Protein AF-A0A2G8T750-F1 (afdb_monomer_lite)

Sequence (70 aa):
MMHVRRGRLGLAIIEETVRGRIGWDDAAEGRLPLVTIDGQEFFWNELGHALMCFEGWQFKLEVADRSDEV

Secondary structure (DSSP, 8-state):
---EEEETTEEEE-SS---EEEEE-TTTTTSSEEEEETTEEE-HHHHHHHHGGGTT---------TTS--

InterPro domains:
  IPR056130 Domain of unknown function DUF7713 [PF24828] (3-68)

Radius of gyration: 12.49 Å; chains: 1; bounding box: 30×25×30 Å

Organism: NCBI:txid1485217

Foldseek 3Di:
DAQWDQDPQGIAGDDLDWDWDFDADVVVVRPFTFIATPNDTDGPVRVVVNCCVVPPDDDDDDDDDPPDDD

pLDDT: mean 90.65, std 7.36, range [60.34, 96.94]

Structure (mmCIF, N/CA/C/O backbone):
data_AF-A0A2G8T750-F1
#
_entry.id   AF-A0A2G8T750-F1
#
loop_
_atom_site.group_PDB
_atom_site.id
_atom_site.type_symbol
_atom_site.label_atom_id
_atom_site.label_alt_id
_atom_site.label_comp_id
_atom_site.label_asym_id
_atom_site.label_entity_id
_atom_site.label_seq_id
_atom_site.pdbx_PDB_ins_code
_atom_site.Cartn_x
_atom_site.Cartn_y
_atom_site.Cartn_z
_atom_site.occupancy
_atom_site.B_iso_or_equiv
_atom_site.auth_seq_id
_atom_site.auth_comp_id
_atom_site.auth_asym_id
_atom_site.auth_atom_id
_atom_site.pdbx_PDB_model_num
ATOM 1 N N . MET A 1 1 ? -7.937 -13.111 8.569 1.00 66.31 1 MET A N 1
ATOM 2 C CA . MET A 1 1 ? -8.894 -12.039 8.232 1.00 66.31 1 MET A CA 1
ATOM 3 C C . MET A 1 1 ? -8.677 -11.684 6.766 1.00 66.31 1 MET A C 1
ATOM 5 O O . MET A 1 1 ? -7.564 -11.898 6.305 1.00 66.31 1 MET A O 1
ATOM 9 N N . MET A 1 2 ? -9.704 -11.250 6.035 1.00 82.31 2 MET A N 1
ATOM 10 C CA . MET A 1 2 ? -9.594 -10.836 4.629 1.00 82.31 2 MET A CA 1
ATOM 11 C C . MET A 1 2 ? -9.854 -9.332 4.573 1.00 82.31 2 MET A C 1
ATOM 13 O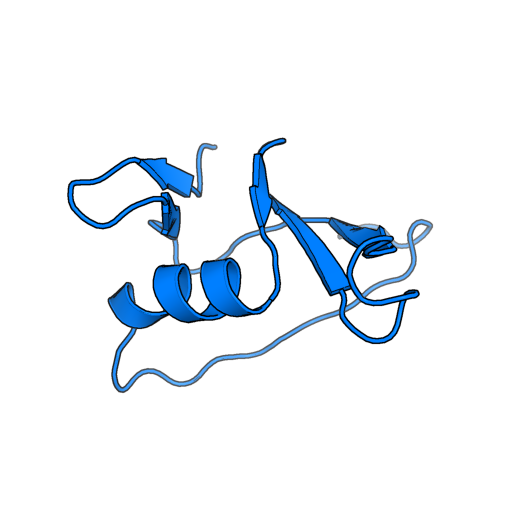 O . MET A 1 2 ? -10.985 -8.898 4.749 1.00 82.31 2 MET A O 1
ATOM 17 N N . HIS A 1 3 ? -8.804 -8.565 4.334 1.00 88.12 3 HIS A N 1
ATOM 18 C CA . HIS A 1 3 ? -8.778 -7.110 4.287 1.00 88.12 3 HIS A CA 1
ATOM 19 C C . HIS A 1 3 ? -9.078 -6.557 2.892 1.00 88.12 3 HIS A C 1
ATOM 21 O O . HIS A 1 3 ? -9.420 -5.385 2.749 1.00 88.12 3 HIS A O 1
ATOM 27 N N . VAL A 1 4 ? -8.936 -7.377 1.850 1.00 89.69 4 VAL A N 1
ATOM 28 C CA . VAL A 1 4 ? -9.164 -6.974 0.458 1.00 89.69 4 VAL A CA 1
ATOM 29 C C . VAL A 1 4 ? -10.353 -7.719 -0.121 1.00 89.69 4 VAL A C 1
ATOM 31 O O . VAL A 1 4 ? -10.447 -8.934 0.006 1.00 89.69 4 VAL A O 1
ATOM 34 N N . ARG A 1 5 ? -11.225 -7.026 -0.858 1.00 91.44 5 ARG A N 1
ATOM 35 C CA . ARG A 1 5 ? -12.318 -7.649 -1.617 1.00 91.44 5 ARG A CA 1
A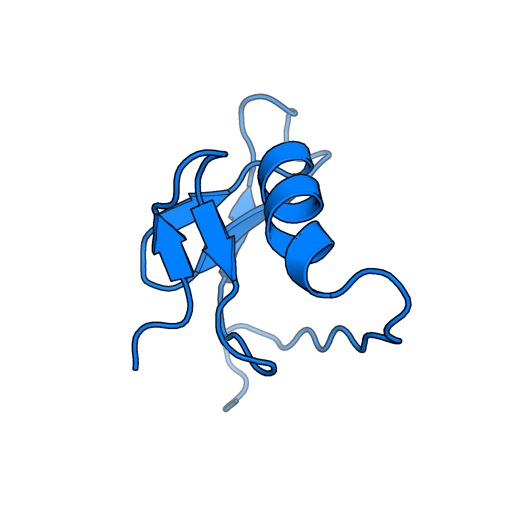TOM 36 C C . ARG A 1 5 ? -12.377 -7.128 -3.044 1.00 91.44 5 ARG A C 1
ATOM 38 O O . ARG A 1 5 ? -12.236 -5.936 -3.292 1.00 91.44 5 ARG A O 1
ATOM 45 N N . ARG A 1 6 ? -12.663 -8.020 -3.995 1.00 87.88 6 ARG A N 1
ATOM 46 C CA . ARG A 1 6 ? -12.940 -7.634 -5.383 1.00 87.88 6 ARG A CA 1
ATOM 47 C C . ARG A 1 6 ? -14.382 -7.131 -5.509 1.00 87.88 6 ARG A C 1
ATOM 49 O O . ARG A 1 6 ? -15.322 -7.852 -5.183 1.00 87.88 6 ARG A O 1
ATOM 56 N N . GLY A 1 7 ? -14.543 -5.894 -5.965 1.00 81.94 7 GLY A N 1
ATOM 57 C CA . GLY A 1 7 ? -15.818 -5.244 -6.259 1.00 81.94 7 GLY A CA 1
ATOM 58 C C . GLY A 1 7 ? -15.927 -4.822 -7.726 1.00 81.94 7 GLY A C 1
ATOM 59 O O . GLY A 1 7 ? -15.100 -5.178 -8.563 1.00 81.94 7 GLY A O 1
ATOM 60 N N . ARG A 1 8 ? -16.959 -4.030 -8.046 1.00 78.44 8 ARG A N 1
ATOM 61 C CA . ARG A 1 8 ? -17.267 -3.610 -9.429 1.00 78.44 8 ARG A CA 1
ATOM 62 C C . ARG A 1 8 ? -16.175 -2.749 -10.075 1.00 78.44 8 ARG A C 1
ATOM 64 O O . ARG A 1 8 ? -16.085 -2.714 -11.295 1.00 78.44 8 ARG A O 1
ATOM 71 N N . LEU A 1 9 ? -15.377 -2.053 -9.268 1.00 76.75 9 LEU A N 1
ATOM 72 C CA . LEU A 1 9 ? -14.335 -1.125 -9.718 1.00 76.75 9 LEU A CA 1
ATOM 73 C C . LEU A 1 9 ? -12.914 -1.688 -9.548 1.00 76.75 9 LEU A C 1
ATOM 75 O O . LEU A 1 9 ? -11.950 -0.956 -9.723 1.00 76.75 9 LEU A O 1
ATOM 79 N N . GLY A 1 10 ? -12.780 -2.976 -9.210 1.00 85.19 10 GLY A N 1
ATOM 80 C CA . GLY A 1 10 ? -11.492 -3.601 -8.908 1.00 85.19 10 GLY A CA 1
ATOM 81 C C . GLY A 1 10 ? -11.376 -4.031 -7.449 1.00 85.19 10 GLY A C 1
ATOM 82 O O . GLY A 1 10 ? -12.379 -4.322 -6.794 1.00 85.19 10 GLY A O 1
ATOM 83 N N . LEU A 1 11 ? -10.144 -4.148 -6.961 1.00 89.31 11 LEU A N 1
ATOM 84 C CA . LEU A 1 11 ? -9.860 -4.506 -5.572 1.00 89.31 11 LEU A CA 1
ATOM 85 C C . LEU A 1 11 ? -10.080 -3.294 -4.663 1.00 89.31 11 LEU A C 1
ATOM 87 O O . LEU A 1 11 ? -9.679 -2.186 -5.000 1.00 89.31 11 LEU A O 1
ATOM 91 N N . ALA A 1 12 ? -10.712 -3.522 -3.518 1.00 91.88 12 ALA A N 1
ATOM 92 C CA . ALA A 1 12 ? -10.956 -2.520 -2.491 1.00 91.88 12 ALA A CA 1
ATOM 93 C C . ALA A 1 12 ? -10.438 -3.022 -1.145 1.00 91.88 12 ALA A C 1
ATOM 95 O O . ALA A 1 12 ? -10.593 -4.206 -0.828 1.00 91.88 12 ALA A O 1
ATOM 96 N N . ILE A 1 13 ? -9.873 -2.114 -0.354 1.00 92.81 13 ILE A N 1
ATOM 97 C CA . ILE A 1 13 ? -9.579 -2.366 1.055 1.00 92.81 13 ILE A CA 1
ATOM 98 C C . ILE A 1 13 ? -10.892 -2.223 1.834 1.00 92.81 13 ILE A C 1
ATOM 100 O O . ILE A 1 13 ? -11.626 -1.254 1.648 1.00 92.81 13 ILE A O 1
ATOM 104 N N . ILE A 1 14 ? -11.218 -3.219 2.656 1.00 92.12 14 ILE A N 1
ATOM 105 C CA . ILE A 1 14 ? -12.494 -3.313 3.385 1.00 92.12 14 ILE A CA 1
ATOM 106 C C . ILE A 1 14 ? -12.338 -3.250 4.906 1.00 92.12 14 ILE A C 1
ATOM 108 O O . ILE A 1 14 ? -13.334 -3.347 5.618 1.00 92.12 14 ILE A O 1
ATOM 112 N N . GLU A 1 15 ? -11.115 -3.061 5.396 1.00 91.75 15 GLU A N 1
ATOM 113 C CA . GLU A 1 15 ? -10.807 -2.879 6.813 1.00 91.75 15 GLU A CA 1
ATOM 114 C C . GLU A 1 15 ? -9.903 -1.663 7.011 1.00 91.75 15 GLU A C 1
ATOM 116 O O . GLU A 1 15 ? -9.107 -1.317 6.141 1.00 91.75 15 GLU A O 1
ATOM 121 N N . GLU A 1 16 ? -10.031 -1.010 8.163 1.00 92.31 16 GLU A N 1
ATOM 122 C CA . GLU A 1 16 ? -9.271 0.204 8.494 1.00 92.31 16 GLU A CA 1
ATOM 123 C C . GLU A 1 16 ? -7.786 -0.090 8.736 1.00 92.31 16 GLU A C 1
ATOM 125 O O . GLU A 1 16 ? -6.929 0.755 8.490 1.00 92.31 16 GLU A O 1
ATOM 130 N N . THR A 1 17 ? -7.476 -1.301 9.209 1.00 92.00 17 THR A N 1
ATOM 131 C CA . THR A 1 17 ? -6.104 -1.789 9.364 1.00 92.00 17 THR A CA 1
ATOM 132 C C . THR A 1 17 ? -5.850 -2.896 8.359 1.00 92.00 17 THR A C 1
ATOM 134 O O . THR A 1 17 ? -6.571 -3.889 8.329 1.00 92.00 17 THR A O 1
ATOM 137 N N . VAL A 1 18 ? -4.784 -2.754 7.578 1.00 91.88 18 VAL A N 1
ATOM 138 C CA . VAL A 1 18 ? -4.285 -3.811 6.696 1.00 91.88 18 VAL A CA 1
ATOM 139 C C . VAL A 1 18 ? -2.820 -4.070 6.988 1.00 91.88 18 VAL A C 1
ATOM 141 O O . VAL A 1 18 ? -2.075 -3.161 7.350 1.00 91.88 18 VAL A O 1
ATOM 144 N N . ARG A 1 19 ? -2.396 -5.320 6.820 1.00 90.56 19 ARG A N 1
ATOM 145 C CA . ARG A 1 19 ? -0.992 -5.716 6.938 1.00 90.56 19 ARG A CA 1
ATOM 146 C C . ARG A 1 19 ? -0.556 -6.353 5.633 1.00 90.56 19 ARG A C 1
ATOM 148 O O . ARG A 1 19 ? -1.269 -7.178 5.065 1.00 90.56 19 ARG A O 1
ATOM 155 N N . GLY A 1 20 ? 0.616 -5.960 5.160 1.00 91.50 20 GLY A N 1
ATOM 156 C CA . GLY A 1 20 ? 1.130 -6.398 3.875 1.00 91.50 20 GLY A CA 1
ATOM 157 C C . GLY A 1 20 ? 2.644 -6.335 3.805 1.00 91.50 20 GLY A C 1
ATOM 158 O O . GLY A 1 20 ? 3.319 -6.010 4.781 1.00 91.50 20 GLY A O 1
ATOM 159 N N . ARG A 1 21 ? 3.181 -6.659 2.633 1.00 94.44 21 ARG A N 1
ATOM 160 C CA . ARG A 1 21 ? 4.609 -6.555 2.332 1.00 94.44 21 ARG A CA 1
ATOM 161 C C . ARG A 1 21 ? 4.820 -5.521 1.238 1.00 94.44 21 ARG A C 1
ATOM 163 O O . ARG A 1 21 ? 4.104 -5.533 0.243 1.00 94.44 21 ARG A O 1
ATOM 170 N N . ILE A 1 22 ? 5.830 -4.678 1.415 1.00 95.00 22 ILE A N 1
ATOM 171 C CA . ILE A 1 22 ? 6.370 -3.841 0.345 1.00 95.00 22 ILE A CA 1
ATOM 172 C C . ILE A 1 22 ? 7.448 -4.652 -0.377 1.00 95.00 22 ILE A C 1
ATOM 174 O O . ILE A 1 22 ? 8.391 -5.141 0.248 1.00 95.00 22 ILE A O 1
ATOM 178 N N . GLY A 1 23 ? 7.265 -4.838 -1.677 1.00 95.31 23 GLY A N 1
ATOM 179 C CA . GLY A 1 23 ? 8.157 -5.548 -2.578 1.00 95.31 23 GLY A CA 1
ATOM 180 C C . GLY A 1 23 ? 8.682 -4.655 -3.699 1.00 95.31 23 GLY A C 1
ATOM 181 O O . GLY A 1 23 ? 8.413 -3.453 -3.756 1.00 95.31 23 GLY A O 1
ATOM 182 N N . TRP A 1 24 ? 9.450 -5.278 -4.586 1.00 96.38 24 TRP A N 1
ATOM 183 C CA . TRP A 1 24 ? 10.044 -4.648 -5.758 1.00 96.38 24 TRP A CA 1
ATOM 184 C C . TRP A 1 24 ? 9.085 -4.720 -6.948 1.00 96.38 24 TRP A C 1
ATOM 186 O O . TRP A 1 24 ? 8.587 -5.798 -7.265 1.00 96.38 24 TRP A O 1
ATOM 196 N N . ASP A 1 25 ? 8.842 -3.588 -7.606 1.00 96.50 25 ASP A N 1
ATOM 197 C CA . ASP A 1 25 ? 8.071 -3.526 -8.849 1.00 96.50 25 ASP A CA 1
ATOM 198 C C . ASP A 1 25 ? 9.014 -3.522 -10.062 1.00 96.50 25 ASP A C 1
ATOM 200 O O . ASP A 1 25 ? 9.648 -2.507 -10.367 1.00 96.50 25 ASP A O 1
ATOM 204 N N . ASP A 1 26 ? 9.090 -4.644 -10.780 1.00 94.38 26 ASP A N 1
ATOM 205 C CA . ASP A 1 26 ? 9.898 -4.761 -11.999 1.00 94.38 26 ASP A CA 1
ATOM 206 C C . ASP A 1 26 ? 9.420 -3.828 -13.120 1.00 94.38 26 ASP A C 1
ATOM 208 O O . ASP A 1 26 ? 10.242 -3.291 -13.864 1.00 94.38 26 ASP A O 1
ATOM 212 N N . ALA A 1 27 ? 8.110 -3.577 -13.226 1.00 92.00 27 ALA A N 1
ATOM 213 C CA . ALA A 1 27 ? 7.551 -2.709 -14.262 1.00 92.00 27 ALA A CA 1
ATOM 214 C C . ALA A 1 27 ? 7.920 -1.234 -14.040 1.00 92.00 27 ALA A C 1
ATOM 216 O O . ALA A 1 27 ? 8.006 -0.459 -14.995 1.00 92.00 27 ALA A O 1
ATOM 217 N N . ALA A 1 28 ? 8.175 -0.852 -12.787 1.00 94.25 28 ALA A N 1
ATOM 218 C CA . ALA A 1 28 ? 8.635 0.479 -12.410 1.00 94.25 28 ALA A CA 1
ATOM 219 C C . ALA A 1 28 ? 10.154 0.567 -12.170 1.00 94.25 28 ALA A C 1
ATOM 221 O O . ALA A 1 28 ? 10.621 1.613 -11.710 1.00 94.25 28 ALA A O 1
ATOM 222 N N . GLU A 1 29 ? 10.927 -0.487 -12.463 1.00 94.94 29 GLU A N 1
ATOM 223 C CA . GLU A 1 29 ? 12.364 -0.591 -12.143 1.00 94.94 29 GLU A CA 1
ATOM 224 C C . GLU A 1 29 ? 12.660 -0.300 -10.655 1.00 94.94 29 GLU A C 1
ATOM 226 O O . GLU A 1 29 ? 13.623 0.387 -10.311 1.00 94.94 29 GLU A O 1
ATOM 231 N N . GLY A 1 30 ? 11.776 -0.749 -9.762 1.00 92.25 30 GLY A N 1
ATOM 232 C CA . GLY A 1 30 ? 11.888 -0.560 -8.315 1.00 92.25 30 GLY A CA 1
ATOM 233 C C . GLY A 1 30 ? 11.656 0.869 -7.819 1.00 92.25 30 GLY A C 1
ATOM 234 O O . GLY A 1 30 ? 11.822 1.134 -6.630 1.00 92.25 30 GLY A O 1
ATOM 235 N N . ARG A 1 31 ? 11.259 1.809 -8.689 1.00 94.75 31 ARG A N 1
ATOM 236 C CA . ARG A 1 31 ? 10.951 3.195 -8.280 1.00 94.75 31 ARG A CA 1
ATOM 237 C C . ARG A 1 31 ? 9.644 3.321 -7.502 1.00 94.75 31 ARG A C 1
ATOM 239 O O . ARG A 1 31 ? 9.441 4.324 -6.823 1.00 94.75 31 ARG A O 1
ATOM 246 N N . LEU A 1 32 ? 8.758 2.338 -7.634 1.00 96.25 32 LEU A N 1
ATOM 247 C CA . LEU A 1 32 ? 7.481 2.266 -6.937 1.00 96.25 32 LEU A CA 1
ATOM 248 C C . LEU A 1 32 ? 7.391 0.942 -6.173 1.00 96.25 32 LEU A C 1
ATOM 250 O O . LEU A 1 32 ? 7.997 -0.046 -6.590 1.00 96.25 32 LEU A O 1
ATOM 254 N N . PRO A 1 33 ? 6.656 0.909 -5.051 1.00 95.69 33 PRO A N 1
ATOM 255 C CA . PRO A 1 33 ? 6.452 -0.327 -4.322 1.00 95.69 33 PRO A CA 1
ATOM 256 C C . PRO A 1 33 ? 5.425 -1.208 -5.040 1.00 95.69 33 PRO A C 1
ATOM 258 O O . PRO A 1 33 ? 4.359 -0.734 -5.439 1.00 95.69 33 PRO A O 1
ATOM 261 N N . LEU A 1 34 ? 5.714 -2.506 -5.101 1.00 96.94 34 LEU A N 1
ATOM 262 C CA . LEU A 1 34 ? 4.697 -3.532 -5.318 1.00 96.9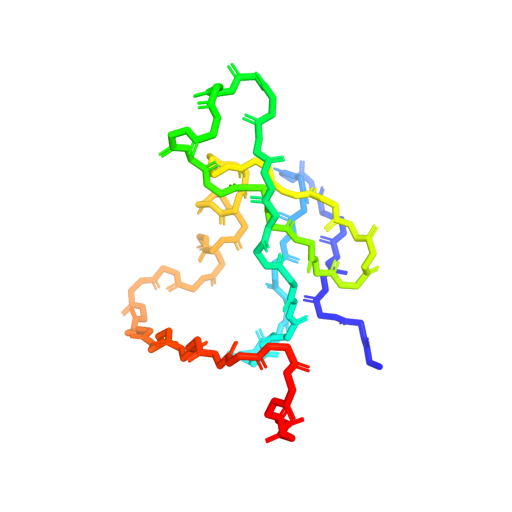4 34 LEU A CA 1
ATOM 263 C C . LEU A 1 34 ? 4.177 -3.962 -3.947 1.00 96.94 34 LEU A C 1
ATOM 265 O O . LEU A 1 34 ? 4.949 -4.460 -3.127 1.00 96.94 34 LEU A O 1
ATOM 269 N N . VAL A 1 35 ? 2.899 -3.734 -3.653 1.00 95.75 35 VAL A N 1
ATOM 270 C CA . VAL A 1 35 ? 2.348 -4.008 -2.318 1.00 95.75 35 VAL A CA 1
ATOM 271 C C . VAL A 1 35 ? 1.550 -5.302 -2.338 1.00 95.75 35 VAL A C 1
ATOM 273 O O . VAL A 1 35 ? 0.637 -5.453 -3.141 1.00 95.75 35 VAL A O 1
ATOM 276 N N . THR A 1 36 ? 1.854 -6.227 -1.430 1.00 95.38 36 THR A N 1
ATOM 277 C CA . THR A 1 36 ? 1.088 -7.469 -1.267 1.00 95.38 36 THR A CA 1
ATOM 278 C C . THR A 1 36 ? 0.246 -7.417 0.002 1.00 95.38 36 THR A C 1
ATOM 280 O O . THR A 1 36 ? 0.805 -7.346 1.097 1.00 95.38 36 THR A O 1
ATOM 283 N N . ILE A 1 37 ? -1.080 -7.512 -0.123 1.00 94.25 37 ILE A N 1
ATOM 284 C CA . ILE A 1 37 ? -2.040 -7.590 0.995 1.00 94.25 37 ILE A CA 1
ATOM 285 C C . ILE A 1 37 ? -2.891 -8.844 0.788 1.00 94.25 37 ILE A C 1
ATOM 287 O O . ILE A 1 37 ? -3.422 -9.051 -0.298 1.00 94.25 37 ILE A O 1
ATOM 291 N N . ASP A 1 38 ? -2.995 -9.707 1.801 1.00 92.19 38 ASP A N 1
ATOM 292 C CA . ASP A 1 38 ? -3.701 -11.003 1.723 1.00 92.19 38 ASP A CA 1
ATOM 293 C C . ASP A 1 38 ? -3.282 -11.897 0.542 1.00 92.19 38 ASP A C 1
ATOM 295 O O . ASP A 1 38 ? -4.079 -12.656 -0.007 1.00 92.19 38 ASP A O 1
ATOM 299 N N . GLY A 1 39 ? -2.018 -11.797 0.123 1.00 91.88 39 GLY A N 1
ATOM 300 C CA . GLY A 1 39 ? -1.495 -12.527 -1.034 1.00 91.88 39 GLY A CA 1
ATOM 301 C C . GLY A 1 39 ? -1.901 -11.947 -2.393 1.00 91.88 39 GLY A C 1
ATOM 302 O O . GLY A 1 39 ? -1.542 -12.528 -3.411 1.00 91.88 39 GLY A O 1
ATOM 303 N N . GLN A 1 40 ? -2.611 -10.817 -2.424 1.00 93.00 40 GLN A N 1
ATOM 304 C CA . GLN A 1 40 ? -2.910 -10.076 -3.642 1.00 93.00 40 GLN A CA 1
ATOM 305 C C . GLN A 1 40 ? -1.899 -8.951 -3.842 1.00 93.00 40 GLN A C 1
ATOM 307 O O . GLN A 1 40 ? -1.639 -8.182 -2.917 1.00 93.00 40 GLN A O 1
ATOM 312 N N . GLU A 1 41 ? -1.364 -8.846 -5.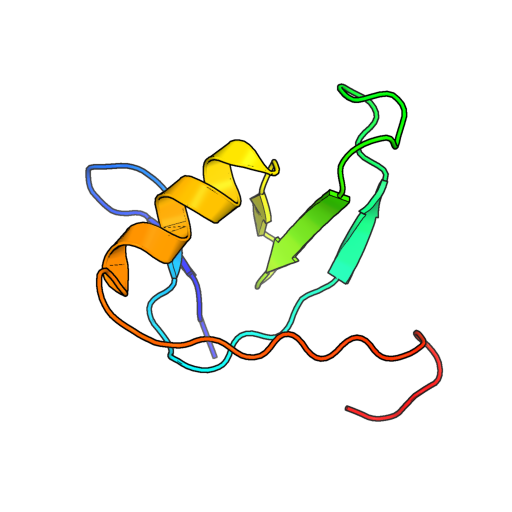053 1.00 94.75 41 GLU A N 1
ATOM 313 C CA . GLU A 1 41 ? -0.454 -7.774 -5.447 1.0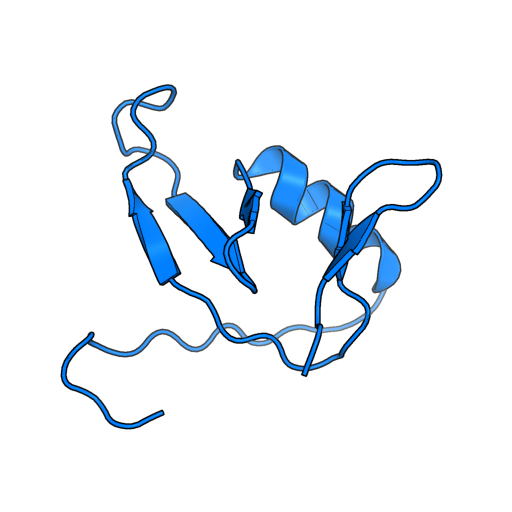0 94.75 41 GLU A CA 1
ATOM 314 C C . GLU A 1 41 ? -1.219 -6.541 -5.927 1.00 94.75 41 GLU A C 1
ATOM 316 O O . GLU A 1 41 ? -2.269 -6.643 -6.565 1.00 94.75 41 GLU A O 1
ATOM 321 N N . PHE A 1 42 ? -0.671 -5.378 -5.596 1.00 94.88 42 PHE A N 1
ATOM 322 C CA . PHE A 1 42 ? -1.159 -4.070 -5.990 1.00 94.88 42 PHE A CA 1
ATOM 323 C C . PHE A 1 42 ? 0.008 -3.256 -6.522 1.00 94.88 42 PHE A C 1
ATOM 325 O O . PHE A 1 42 ? 0.950 -2.948 -5.780 1.00 94.88 42 PHE A O 1
ATOM 332 N N . PHE A 1 43 ? -0.092 -2.841 -7.781 1.00 95.31 43 PHE A N 1
ATOM 333 C CA . PHE A 1 43 ? 0.716 -1.734 -8.273 1.00 95.31 43 PHE A CA 1
ATOM 334 C C . PHE A 1 43 ? 0.306 -0.438 -7.564 1.00 95.31 43 PHE A C 1
ATOM 336 O O . PHE A 1 43 ? -0.802 -0.307 -7.036 1.00 95.31 43 PHE A O 1
ATOM 343 N N . TRP A 1 44 ? 1.193 0.557 -7.553 1.00 94.19 44 TRP A N 1
ATOM 344 C CA . TRP A 1 44 ? 0.973 1.785 -6.783 1.00 94.19 44 TRP A CA 1
ATOM 345 C C . TRP A 1 44 ? -0.336 2.515 -7.132 1.00 94.19 44 TRP A C 1
ATOM 347 O O . TRP A 1 44 ? -1.049 2.998 -6.252 1.00 94.19 44 TRP A O 1
ATOM 357 N N . ASN A 1 45 ? -0.691 2.559 -8.417 1.00 93.19 45 ASN A N 1
ATOM 358 C CA . ASN A 1 45 ? -1.955 3.127 -8.885 1.00 93.19 45 ASN A CA 1
ATOM 359 C C . ASN A 1 45 ? -3.173 2.307 -8.425 1.00 93.19 45 ASN A C 1
ATOM 361 O O . ASN A 1 45 ? -4.190 2.886 -8.051 1.00 93.19 45 ASN A O 1
ATOM 365 N N . GLU A 1 46 ? -3.080 0.979 -8.417 1.00 94.50 46 GLU A N 1
ATOM 366 C CA . GLU A 1 46 ? -4.149 0.096 -7.943 1.00 94.50 46 GLU A CA 1
ATOM 367 C C . GLU A 1 46 ? -4.359 0.222 -6.436 1.00 94.50 46 GLU A C 1
ATOM 369 O O . GLU A 1 46 ? -5.502 0.258 -5.982 1.00 94.50 46 GLU A O 1
ATOM 374 N N . LEU A 1 47 ? -3.276 0.359 -5.664 1.00 92.94 47 LEU A N 1
ATOM 375 C CA . LEU A 1 47 ? -3.359 0.667 -4.240 1.00 92.94 47 LEU A CA 1
ATOM 376 C C . LEU A 1 47 ? -4.059 2.013 -4.014 1.00 92.94 47 LEU A C 1
ATOM 378 O O . LEU A 1 47 ? -4.971 2.101 -3.194 1.00 92.94 47 LEU A O 1
ATOM 382 N N . GLY A 1 48 ? -3.684 3.045 -4.778 1.00 93.25 48 GLY A N 1
ATOM 383 C CA . GLY A 1 48 ? -4.350 4.349 -4.745 1.00 93.25 48 GLY A CA 1
ATOM 384 C C . GLY A 1 48 ? -5.851 4.252 -5.041 1.00 93.25 48 GLY A C 1
ATOM 385 O O . GLY A 1 48 ? -6.661 4.832 -4.322 1.00 93.25 48 GLY A O 1
ATOM 386 N N . HIS A 1 49 ? -6.243 3.460 -6.043 1.00 93.94 49 HIS A N 1
ATOM 387 C CA . HIS A 1 49 ? -7.653 3.191 -6.333 1.00 93.94 49 HIS A CA 1
ATOM 388 C C . HIS A 1 49 ? -8.360 2.442 -5.197 1.00 93.94 49 HIS A C 1
ATOM 390 O O . HIS A 1 49 ? -9.488 2.793 -4.855 1.00 93.94 49 HIS A O 1
ATOM 396 N N . ALA A 1 50 ? -7.710 1.448 -4.588 1.00 92.88 50 ALA A N 1
ATOM 397 C CA . ALA A 1 50 ? -8.279 0.678 -3.485 1.00 92.88 50 ALA A CA 1
ATOM 398 C C . ALA A 1 50 ? -8.515 1.531 -2.224 1.00 92.88 50 ALA A C 1
ATOM 400 O O . ALA A 1 50 ? -9.463 1.268 -1.482 1.00 92.88 50 ALA A O 1
ATOM 401 N N . LEU A 1 51 ? -7.695 2.566 -2.002 1.00 92.44 51 LEU A N 1
ATOM 402 C CA . LEU A 1 51 ? -7.828 3.515 -0.890 1.00 92.44 51 LEU A CA 1
ATOM 403 C C . LEU A 1 51 ? -8.997 4.497 -1.050 1.00 92.44 51 LEU A C 1
ATOM 405 O O . LEU A 1 51 ? -9.440 5.064 -0.054 1.00 92.44 51 LEU A O 1
ATOM 409 N N . MET A 1 52 ? -9.546 4.676 -2.257 1.00 92.25 52 MET A N 1
ATOM 410 C CA . MET A 1 52 ? -10.653 5.617 -2.489 1.00 92.25 52 MET A CA 1
ATOM 411 C C . MET A 1 52 ? -11.935 5.268 -1.720 1.00 92.25 52 MET A C 1
ATOM 413 O O . MET A 1 52 ? -12.803 6.122 -1.569 1.00 92.25 52 MET A O 1
ATOM 417 N N . CYS A 1 53 ? -12.060 4.051 -1.177 1.00 89.75 53 CYS A N 1
ATOM 418 C CA . CYS A 1 53 ? -13.139 3.713 -0.243 1.00 89.75 53 CYS A CA 1
ATOM 419 C C . CYS A 1 53 ? -13.109 4.547 1.055 1.00 89.75 53 CYS A C 1
ATOM 421 O O . CYS A 1 53 ? -14.134 4.638 1.726 1.00 89.75 53 CYS A O 1
ATOM 423 N N . PHE A 1 54 ? -11.973 5.173 1.376 1.00 93.12 54 PHE A N 1
ATOM 424 C CA . PHE A 1 54 ? -11.757 6.028 2.548 1.00 93.12 54 PHE A CA 1
ATOM 425 C C . PHE A 1 54 ? -11.605 7.511 2.171 1.00 93.12 54 PHE A C 1
ATOM 427 O O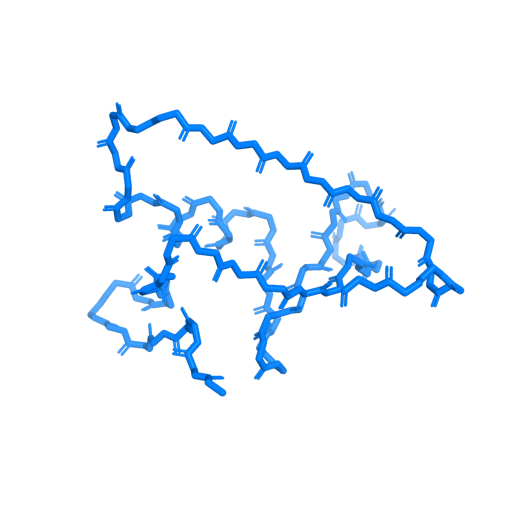 . PHE A 1 54 ? -10.878 8.259 2.826 1.00 93.12 54 PHE A O 1
ATOM 434 N N . GLU A 1 55 ? -12.249 7.960 1.091 1.00 93.94 55 GLU A N 1
ATOM 435 C CA . GLU A 1 55 ? -12.227 9.370 0.688 1.00 93.94 55 GLU A CA 1
ATOM 436 C C . GLU A 1 55 ? -12.560 10.307 1.870 1.00 93.94 55 GLU A C 1
ATOM 438 O O . GLU A 1 55 ? -13.560 10.134 2.567 1.00 93.94 55 GLU A O 1
ATOM 443 N N . GLY A 1 56 ? -11.697 11.303 2.106 1.00 96.69 56 GLY A N 1
ATOM 444 C CA . GLY A 1 56 ? -11.840 12.282 3.192 1.00 96.69 56 GLY A CA 1
ATOM 445 C C . GLY A 1 56 ? -11.267 11.854 4.549 1.00 96.69 56 GLY A C 1
ATOM 446 O O . GLY A 1 56 ? -11.276 12.653 5.487 1.00 96.69 56 GLY A O 1
ATOM 447 N N . TRP A 1 57 ? -10.742 10.634 4.675 1.00 96.44 57 TRP A N 1
ATOM 448 C CA . TRP A 1 57 ? -10.145 10.143 5.916 1.00 96.44 57 TRP A CA 1
ATOM 449 C C . TRP A 1 57 ? -8.674 10.562 6.029 1.00 96.44 57 TRP A C 1
ATOM 451 O O . TRP A 1 57 ? -8.022 10.929 5.052 1.00 96.44 57 TRP A O 1
ATOM 461 N N . GLN A 1 58 ? -8.140 10.518 7.248 1.00 96.06 58 GLN A N 1
ATOM 462 C CA . GLN A 1 58 ? -6.700 10.611 7.493 1.00 96.06 58 GLN A CA 1
ATOM 463 C C . GLN A 1 58 ? -6.115 9.197 7.549 1.00 96.06 58 GLN A C 1
ATOM 465 O O . GLN A 1 58 ? -6.797 8.275 7.995 1.00 96.06 58 GLN A O 1
ATOM 470 N N . PHE A 1 59 ? -4.856 9.020 7.144 1.00 92.94 59 PHE A N 1
ATOM 471 C CA . PHE A 1 59 ? -4.177 7.726 7.223 1.00 92.94 59 PHE A CA 1
ATOM 472 C C . PHE A 1 59 ? -2.816 7.843 7.913 1.00 92.94 59 PHE A C 1
ATOM 474 O O . PHE A 1 59 ? -2.178 8.897 7.901 1.00 92.94 59 PHE A O 1
ATOM 481 N N . LYS A 1 60 ? -2.368 6.730 8.496 1.00 94.38 60 LYS A N 1
ATOM 482 C CA . LYS A 1 60 ? -1.016 6.542 9.024 1.00 94.38 60 LYS A CA 1
ATOM 483 C C . LYS A 1 60 ? -0.407 5.325 8.337 1.00 94.38 60 LYS A C 1
ATOM 485 O O . LYS A 1 60 ? -1.051 4.285 8.266 1.00 94.38 60 LYS A O 1
ATOM 490 N N . LEU A 1 61 ? 0.823 5.460 7.848 1.00 92.25 61 LEU A N 1
ATOM 491 C CA . LEU A 1 61 ? 1.609 4.344 7.329 1.00 92.25 61 LEU A CA 1
ATOM 492 C C . LEU A 1 61 ? 2.712 4.014 8.333 1.00 92.25 61 LEU A C 1
ATOM 494 O O . LEU A 1 61 ? 3.533 4.871 8.659 1.00 92.25 61 LEU A O 1
ATOM 498 N N . GLU A 1 62 ? 2.724 2.776 8.809 1.00 94.00 62 GLU A N 1
ATOM 499 C CA . GLU A 1 62 ? 3.794 2.227 9.636 1.00 94.00 62 GLU A CA 1
ATOM 500 C C . GLU A 1 62 ? 4.562 1.195 8.810 1.00 94.00 62 GLU A C 1
ATOM 502 O O . GLU A 1 62 ? 3.963 0.327 8.175 1.00 94.00 62 GLU A O 1
ATOM 507 N N . VAL A 1 63 ? 5.890 1.316 8.787 1.00 93.12 63 VAL A N 1
ATOM 508 C CA . VAL A 1 63 ? 6.790 0.388 8.095 1.00 93.12 63 VAL A CA 1
ATOM 509 C C . VAL A 1 63 ? 7.763 -0.156 9.129 1.00 93.12 63 VAL A C 1
ATOM 511 O O . VAL A 1 63 ? 8.369 0.622 9.865 1.00 93.12 63 VAL A O 1
ATOM 514 N N . ALA A 1 64 ? 7.896 -1.476 9.174 1.00 92.56 64 ALA A N 1
ATOM 515 C CA . ALA A 1 64 ? 8.778 -2.192 10.085 1.00 92.56 64 ALA A CA 1
ATOM 516 C C . ALA A 1 64 ? 9.723 -3.101 9.287 1.00 92.56 64 ALA A C 1
ATOM 518 O O . ALA A 1 64 ? 9.410 -3.479 8.149 1.00 92.56 64 ALA A O 1
ATOM 519 N N . ASP A 1 65 ? 10.878 -3.437 9.863 1.00 90.31 65 ASP A N 1
ATOM 520 C CA . ASP A 1 65 ? 11.778 -4.418 9.265 1.00 90.31 65 ASP A CA 1
ATOM 521 C C . ASP A 1 65 ? 11.097 -5.793 9.218 1.00 90.31 65 ASP A C 1
ATOM 523 O O . ASP A 1 65 ? 10.197 -6.112 9.994 1.00 90.31 65 ASP A O 1
ATOM 527 N N . ARG A 1 66 ? 11.543 -6.657 8.306 1.00 80.75 66 ARG A N 1
ATOM 528 C CA . ARG A 1 66 ? 11.069 -8.040 8.238 1.00 80.75 66 ARG A CA 1
ATOM 529 C C . ARG A 1 66 ? 11.360 -8.818 9.527 1.00 80.75 66 ARG A C 1
ATOM 531 O O . ARG A 1 66 ? 10.665 -9.803 9.775 1.00 80.75 66 ARG A O 1
ATOM 538 N N . SER A 1 67 ? 12.397 -8.447 10.277 1.00 84.25 67 SER A N 1
ATOM 539 C CA . SER A 1 67 ? 12.722 -9.062 11.567 1.00 84.25 67 SER A CA 1
ATOM 540 C C . SER A 1 67 ? 11.889 -8.544 12.735 1.00 84.25 67 SER A C 1
ATOM 542 O O . SER A 1 67 ? 11.936 -9.152 13.802 1.00 84.25 67 SER A O 1
ATOM 544 N N . ASP A 1 68 ? 11.164 -7.441 12.561 1.00 83.69 68 ASP A N 1
ATOM 545 C CA . ASP A 1 68 ? 10.382 -6.845 13.637 1.00 83.69 68 ASP A CA 1
ATOM 546 C C . ASP A 1 68 ? 9.070 -7.625 13.831 1.00 83.69 68 ASP A C 1
ATOM 548 O O . ASP A 1 68 ? 8.404 -8.010 12.865 1.00 83.69 68 ASP A O 1
ATOM 552 N N . GLU A 1 69 ? 8.682 -7.874 15.085 1.00 60.56 69 GLU A N 1
ATOM 553 C CA . GLU A 1 69 ? 7.339 -8.376 15.395 1.00 60.56 69 GLU A CA 1
ATOM 554 C C . GLU A 1 69 ? 6.316 -7.242 15.222 1.00 60.56 69 GLU A C 1
ATOM 556 O O . GLU A 1 69 ? 6.460 -6.174 15.819 1.00 60.56 69 GLU A O 1
ATOM 561 N N . VAL A 1 70 ? 5.274 -7.485 14.415 1.00 60.34 70 VAL A N 1
ATOM 562 C CA . VAL A 1 70 ? 4.176 -6.539 14.127 1.00 60.34 70 VAL A CA 1
ATOM 563 C C . VAL A 1 70 ? 2.829 -7.193 14.376 1.00 60.34 70 VAL A C 1
ATOM 565 O O . VAL A 1 70 ? 2.588 -8.309 13.863 1.00 60.34 70 VAL A O 1
#